Protein AF-A0A4Y7U527-F1 (afdb_monomer_lite)

Secondary structure (DSSP, 8-state):
-EEEHHHHT---TT----EEEEEEEEETTEEEEEEEEEESSGGG--HHHHHHHHHHHHHHHHHHHHHHHHHHHHHHHHHHHHHHHHHS-HHHHHHHHHHHHHHHTT-HHHHHHHHHHHHHHHHHHHHHTTS----

pLDDT: mean 86.53, std 12.68, range [34.97, 97.62]

Foldseek 3Di:
DKDAPVRVPDPDPPDLWGIKDWAFQAQPNDRPDIDIDTDSDPVVPDPVVVVVRVVVSVVVSVVVNVVVVVVVVVVVVVVVVVVLVVVPPVVVVVVLVVVLVVCCVVPVVVSVVSVVVVVVVVVVSVVVVVPPPPD

Structure (mmCIF, N/CA/C/O backbone):
data_AF-A0A4Y7U527-F1
#
_entry.id   AF-A0A4Y7U527-F1
#
loop_
_atom_site.group_PDB
_atom_site.id
_atom_site.type_symbol
_atom_site.label_atom_id
_atom_site.label_alt_id
_atom_site.label_comp_id
_atom_site.label_asym_id
_atom_site.label_entity_id
_atom_site.label_seq_id
_atom_site.pdbx_PDB_ins_code
_atom_site.Cartn_x
_atom_site.Cartn_y
_atom_site.Cartn_z
_atom_site.occupancy
_atom_site.B_iso_or_equiv
_atom_site.auth_seq_id
_atom_site.auth_comp_id
_atom_site.auth_asym_id
_atom_site.auth_atom_id
_atom_site.pdbx_PDB_model_num
ATOM 1 N N . GLU A 1 1 ? 15.250 -4.075 -18.460 1.00 80.00 1 GLU A N 1
ATOM 2 C CA . GLU A 1 1 ? 15.428 -4.100 -19.927 1.00 80.00 1 GLU A CA 1
ATOM 3 C C . GLU A 1 1 ? 16.031 -2.786 -20.407 1.00 80.00 1 GLU A C 1
ATOM 5 O O . GLU A 1 1 ? 15.827 -1.760 -19.763 1.00 80.00 1 GLU A O 1
ATOM 10 N N . VAL A 1 2 ? 16.822 -2.843 -21.480 1.00 79.31 2 VAL A N 1
ATOM 11 C CA . VAL A 1 2 ? 17.455 -1.679 -22.118 1.00 79.31 2 VAL A CA 1
ATOM 12 C C . VAL A 1 2 ? 16.661 -1.339 -23.370 1.00 79.31 2 VAL A C 1
ATOM 14 O O . VAL A 1 2 ? 16.336 -2.236 -24.144 1.00 79.31 2 VAL A O 1
ATOM 17 N N . TYR A 1 3 ? 16.388 -0.058 -23.566 1.00 81.75 3 TYR A N 1
ATOM 18 C CA . TYR A 1 3 ? 15.553 0.469 -24.634 1.00 81.75 3 TYR A CA 1
ATOM 19 C C . TYR A 1 3 ? 16.317 1.530 -25.426 1.00 81.75 3 TYR A C 1
ATOM 21 O O . TYR A 1 3 ? 17.041 2.338 -24.843 1.00 81.75 3 TYR A O 1
ATOM 29 N N . SER A 1 4 ? 16.158 1.526 -26.749 1.00 81.06 4 SER A N 1
ATOM 30 C CA . SER A 1 4 ? 16.744 2.529 -27.643 1.00 81.06 4 SER A CA 1
ATOM 31 C C . SER A 1 4 ? 15.841 3.760 -27.769 1.00 81.06 4 SER A C 1
ATOM 33 O O . SER A 1 4 ? 14.666 3.709 -27.411 1.00 81.06 4 SER A O 1
ATOM 35 N N . SER A 1 5 ? 16.348 4.852 -28.347 1.00 79.81 5 SER A N 1
ATOM 36 C CA . SER A 1 5 ? 15.593 6.094 -28.587 1.00 79.81 5 SER A CA 1
ATOM 37 C C . SER A 1 5 ? 14.207 5.864 -29.210 1.00 79.81 5 SER A C 1
ATOM 39 O O . SER A 1 5 ? 13.221 6.475 -28.795 1.00 79.81 5 SER A O 1
ATOM 41 N N . LYS A 1 6 ? 14.101 4.923 -30.160 1.00 76.94 6 LYS A N 1
ATOM 42 C CA . LYS A 1 6 ? 12.833 4.581 -30.827 1.00 76.94 6 LYS A CA 1
ATOM 43 C C . LYS A 1 6 ? 11.838 3.892 -29.892 1.00 76.94 6 LYS A C 1
ATOM 45 O O . LYS A 1 6 ? 10.638 4.109 -30.032 1.00 76.94 6 LYS A O 1
ATOM 50 N N . ASP A 1 7 ? 12.325 3.108 -28.935 1.00 83.00 7 ASP A N 1
ATOM 51 C CA . ASP A 1 7 ? 11.489 2.356 -27.998 1.00 83.00 7 ASP A CA 1
ATOM 52 C C . ASP A 1 7 ? 11.026 3.211 -26.805 1.00 83.00 7 ASP A C 1
ATOM 54 O O . ASP A 1 7 ? 10.026 2.898 -26.164 1.00 83.00 7 ASP A O 1
ATOM 58 N N . ILE A 1 8 ? 11.722 4.320 -26.519 1.00 84.81 8 ILE A N 1
ATOM 59 C CA . ILE A 1 8 ? 11.363 5.272 -25.452 1.00 84.81 8 ILE A CA 1
ATOM 60 C C . ILE A 1 8 ? 10.007 5.948 -25.730 1.00 84.81 8 ILE A C 1
ATOM 62 O O . ILE A 1 8 ? 9.320 6.354 -24.793 1.00 84.81 8 ILE A O 1
ATOM 66 N N . GLY A 1 9 ? 9.602 6.069 -27.002 1.00 80.81 9 GLY A N 1
ATOM 67 C CA . GLY A 1 9 ? 8.300 6.635 -27.377 1.00 80.81 9 GLY A CA 1
ATOM 68 C C . GLY A 1 9 ? 8.163 8.131 -27.064 1.00 80.81 9 GLY A C 1
ATOM 69 O O . GLY A 1 9 ? 7.069 8.614 -26.771 1.00 80.81 9 GLY A O 1
ATOM 70 N N . CYS A 1 10 ? 9.272 8.872 -27.092 1.00 84.00 10 CYS A N 1
ATOM 71 C CA . CYS A 1 10 ? 9.291 10.297 -26.783 1.00 84.00 10 CYS A CA 1
ATOM 72 C C . CYS A 1 10 ? 8.545 11.114 -27.851 1.00 84.00 10 CYS A C 1
ATOM 74 O O . CYS A 1 10 ? 8.932 11.127 -29.016 1.00 84.00 10 CYS A O 1
ATOM 76 N N . GLN A 1 11 ? 7.494 11.836 -27.453 1.00 84.69 11 GLN A N 1
ATOM 77 C CA . GLN A 1 11 ? 6.656 12.626 -28.371 1.00 84.69 11 GLN A CA 1
ATOM 78 C C . GLN A 1 11 ? 7.232 14.020 -28.693 1.00 84.69 11 GLN A C 1
ATOM 80 O O . GLN A 1 11 ? 6.593 14.813 -29.383 1.00 84.69 11 GLN A O 1
ATOM 85 N N . HIS A 1 12 ? 8.423 14.344 -28.183 1.00 86.00 12 HIS A N 1
ATOM 86 C CA . HIS A 1 12 ? 9.041 15.652 -28.378 1.00 86.00 12 HIS A CA 1
ATOM 87 C C . HIS A 1 12 ? 9.812 15.710 -29.716 1.00 86.00 12 HIS A C 1
ATOM 89 O O . HIS A 1 12 ? 10.645 14.833 -29.948 1.00 86.00 12 HIS A O 1
ATOM 95 N N . PRO A 1 13 ? 9.615 16.739 -30.570 1.00 81.06 13 PRO A N 1
ATOM 96 C CA . PRO A 1 13 ? 10.217 16.805 -31.911 1.00 81.06 13 PRO A CA 1
ATOM 97 C C . PRO A 1 13 ? 11.750 16.727 -31.929 1.00 81.06 13 PRO A C 1
ATOM 99 O O . PRO A 1 13 ? 12.325 16.107 -32.813 1.00 81.06 13 PRO A O 1
ATOM 102 N N . ASN A 1 14 ? 12.398 17.319 -30.922 1.00 86.44 14 ASN A N 1
ATOM 103 C CA . ASN A 1 14 ? 13.843 17.242 -30.699 1.00 86.44 14 ASN A CA 1
ATOM 104 C C . ASN A 1 14 ? 14.098 16.511 -29.381 1.00 86.44 14 ASN A C 1
ATOM 106 O O . ASN A 1 14 ? 14.542 17.125 -28.411 1.00 86.44 14 ASN A O 1
ATOM 110 N N . CYS A 1 15 ? 13.669 15.254 -29.274 1.00 86.19 15 CYS A N 1
ATOM 111 C CA . CYS A 1 15 ? 13.877 14.507 -28.042 1.00 86.19 15 CYS A CA 1
ATOM 112 C C . CYS A 1 15 ? 15.367 14.181 -27.872 1.00 86.19 15 CYS A C 1
ATOM 114 O O . CYS A 1 15 ? 15.918 13.495 -28.729 1.00 86.19 15 CYS A O 1
ATOM 116 N N . PRO A 1 16 ? 16.016 14.627 -26.784 1.00 89.25 16 PRO A N 1
ATOM 117 C CA . PRO A 1 16 ? 17.440 14.386 -26.581 1.00 89.25 16 PRO A CA 1
ATOM 118 C C . PRO A 1 16 ? 17.729 12.979 -26.039 1.00 89.25 16 PRO A C 1
ATOM 120 O O . PRO A 1 16 ? 18.875 12.678 -25.753 1.00 89.25 16 PRO A O 1
ATOM 123 N N . LEU A 1 17 ? 16.706 12.146 -25.814 1.00 91.38 17 LEU A N 1
ATOM 124 C CA . LEU A 1 17 ? 16.859 10.841 -25.174 1.00 91.38 17 LEU A CA 1
ATOM 125 C C . LEU A 1 17 ? 17.243 9.776 -26.202 1.00 91.38 17 LEU A C 1
ATOM 127 O O . LEU A 1 17 ? 16.488 9.494 -27.138 1.00 91.38 17 LEU A O 1
ATOM 131 N N . GLU A 1 18 ? 18.387 9.142 -25.986 1.00 89.94 18 GLU A N 1
ATOM 132 C CA . GLU A 1 18 ? 18.944 8.140 -26.892 1.00 89.94 18 GLU A CA 1
ATOM 133 C C . GLU A 1 18 ? 18.823 6.709 -26.365 1.00 89.94 18 GLU A C 1
ATOM 135 O O . GLU A 1 18 ? 18.706 5.771 -27.158 1.00 89.94 18 GLU A O 1
ATOM 140 N N . ALA A 1 19 ? 18.799 6.530 -25.042 1.00 91.38 19 ALA A N 1
ATOM 141 C CA . ALA A 1 19 ? 18.659 5.219 -24.418 1.00 91.38 19 ALA A CA 1
ATOM 142 C C . ALA A 1 19 ? 17.915 5.288 -23.077 1.00 91.38 19 ALA A C 1
ATOM 144 O O . ALA A 1 19 ? 17.821 6.341 -22.441 1.00 91.38 19 ALA A O 1
ATOM 145 N N . ALA A 1 20 ? 17.380 4.151 -22.635 1.00 93.06 20 ALA A N 1
ATOM 146 C CA . ALA A 1 20 ? 16.779 4.017 -21.316 1.00 93.06 20 ALA A CA 1
ATOM 147 C C . ALA A 1 20 ? 17.001 2.632 -20.701 1.00 93.06 20 ALA A C 1
ATOM 149 O O . ALA A 1 20 ? 17.023 1.617 -21.394 1.00 93.06 20 ALA A O 1
ATOM 150 N N . ILE A 1 21 ? 17.091 2.588 -19.374 1.00 93.94 21 ILE A N 1
ATOM 151 C CA . ILE A 1 21 ? 17.020 1.368 -18.571 1.00 93.94 21 ILE A CA 1
ATOM 152 C C . ILE A 1 21 ? 15.686 1.390 -17.835 1.00 93.94 21 ILE A C 1
ATOM 154 O O . ILE A 1 21 ? 15.412 2.318 -17.077 1.00 93.94 21 ILE A O 1
ATOM 158 N N . VAL A 1 22 ? 14.863 0.365 -18.042 1.00 94.81 22 VAL A N 1
ATOM 159 C CA . VAL A 1 22 ? 13.587 0.194 -17.336 1.00 94.81 22 VAL A CA 1
ATOM 160 C C . VAL A 1 22 ? 13.635 -1.103 -16.552 1.00 94.81 22 VAL A C 1
ATOM 162 O O . VAL A 1 22 ? 13.825 -2.177 -17.127 1.00 94.81 22 VAL A O 1
ATOM 165 N N . ILE A 1 23 ? 13.483 -1.014 -15.236 1.00 96.06 23 ILE A N 1
ATOM 166 C CA . ILE A 1 23 ? 13.536 -2.165 -14.336 1.00 96.06 23 ILE A CA 1
ATOM 167 C C . ILE A 1 23 ? 12.256 -2.187 -13.499 1.00 96.06 23 ILE A C 1
ATOM 169 O O . ILE A 1 23 ? 11.932 -1.173 -12.878 1.00 96.06 23 ILE A O 1
ATOM 173 N N . PRO A 1 24 ? 11.503 -3.299 -13.489 1.00 96.56 24 PRO A N 1
ATOM 174 C CA . PRO A 1 24 ? 10.334 -3.430 -12.630 1.00 96.56 24 PRO A CA 1
ATOM 175 C C . PRO A 1 24 ? 10.736 -3.383 -11.152 1.00 96.56 24 PRO A C 1
ATOM 177 O O . PRO A 1 24 ? 11.771 -3.918 -10.756 1.00 96.56 24 PRO A O 1
ATOM 180 N N . LEU A 1 25 ? 9.905 -2.725 -10.350 1.00 97.62 25 LEU A N 1
ATOM 181 C CA . LEU A 1 25 ? 9.978 -2.747 -8.896 1.00 97.62 25 LEU A CA 1
ATOM 182 C C . LEU A 1 25 ? 8.945 -3.741 -8.386 1.00 97.62 25 LEU A C 1
ATOM 184 O O . LEU A 1 25 ? 7.777 -3.674 -8.782 1.00 97.62 25 LEU A O 1
ATOM 188 N N . TYR A 1 26 ? 9.387 -4.627 -7.506 1.00 95.19 26 TYR A N 1
ATOM 189 C CA . TYR A 1 26 ? 8.560 -5.693 -6.966 1.00 95.19 26 TYR A CA 1
ATOM 190 C C . TYR A 1 26 ? 8.238 -5.441 -5.503 1.00 95.19 26 TYR A C 1
ATOM 192 O O . TYR A 1 26 ? 9.054 -4.910 -4.750 1.00 95.19 26 TYR A O 1
ATOM 200 N N . VAL A 1 27 ? 7.052 -5.867 -5.101 1.00 95.56 27 VAL A N 1
ATOM 201 C CA . VAL A 1 27 ? 6.723 -6.131 -3.703 1.00 95.56 27 VAL A CA 1
ATOM 202 C C . VAL A 1 27 ? 6.179 -7.547 -3.679 1.00 95.56 27 VAL A C 1
ATOM 204 O O . VAL A 1 27 ? 5.164 -7.818 -4.315 1.00 95.56 27 VAL A O 1
ATOM 207 N N . HIS A 1 28 ? 6.868 -8.447 -2.975 1.00 88.88 28 HIS A N 1
ATOM 208 C CA . HIS A 1 28 ? 6.687 -9.892 -3.143 1.00 88.88 28 HIS A CA 1
ATOM 209 C C . HIS A 1 28 ? 6.919 -10.276 -4.619 1.00 88.88 28 HIS A C 1
ATOM 211 O O . HIS A 1 28 ? 7.994 -9.992 -5.145 1.00 88.88 28 HIS A O 1
ATOM 217 N N . ASP A 1 29 ? 5.926 -10.849 -5.300 1.00 90.12 29 ASP A N 1
ATOM 218 C CA . ASP A 1 29 ? 6.028 -11.263 -6.707 1.00 90.12 29 ASP A CA 1
ATOM 219 C C . ASP A 1 29 ? 5.283 -10.325 -7.676 1.00 90.12 29 ASP A C 1
ATOM 221 O O . ASP A 1 29 ? 5.308 -10.526 -8.892 1.00 90.12 29 ASP A O 1
ATOM 225 N N . ASP A 1 30 ? 4.652 -9.267 -7.158 1.00 95.56 30 ASP A N 1
ATOM 226 C CA . ASP A 1 30 ? 3.852 -8.342 -7.956 1.00 95.56 30 ASP A CA 1
ATOM 227 C C . ASP A 1 30 ? 4.664 -7.118 -8.392 1.00 95.56 30 ASP A C 1
ATOM 229 O O . ASP A 1 30 ? 5.369 -6.484 -7.599 1.00 95.56 30 ASP A O 1
ATOM 233 N N . ILE A 1 31 ? 4.524 -6.741 -9.666 1.00 96.31 31 ILE A N 1
ATOM 234 C CA . ILE A 1 31 ? 5.101 -5.501 -10.196 1.00 96.31 31 ILE A CA 1
ATOM 23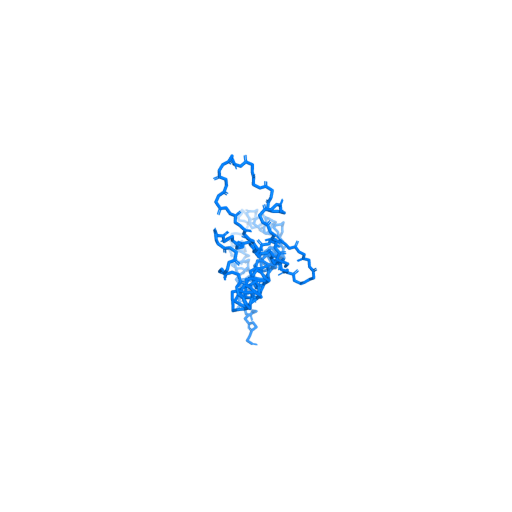5 C C . ILE A 1 31 ? 4.248 -4.328 -9.717 1.00 96.31 31 ILE A C 1
ATOM 237 O O . ILE A 1 31 ? 3.138 -4.108 -10.201 1.00 96.31 31 ILE A O 1
ATOM 241 N N . VAL A 1 32 ? 4.799 -3.533 -8.804 1.00 96.31 32 VAL A N 1
ATOM 242 C CA . VAL A 1 32 ? 4.124 -2.348 -8.248 1.00 96.31 32 VAL A CA 1
ATOM 243 C C . VAL A 1 32 ? 4.548 -1.047 -8.925 1.00 96.31 32 VAL A C 1
ATOM 245 O O . VAL A 1 32 ? 3.929 -0.003 -8.728 1.00 96.31 32 VAL A O 1
ATOM 248 N N . GLY A 1 33 ? 5.609 -1.087 -9.731 1.00 95.62 33 GLY A N 1
ATOM 249 C CA . GLY A 1 33 ? 6.112 0.080 -10.440 1.00 95.62 33 GLY A CA 1
ATOM 250 C C . GLY A 1 33 ? 7.334 -0.230 -11.291 1.00 95.62 33 GLY A C 1
ATOM 251 O O . GLY A 1 33 ? 7.702 -1.384 -11.494 1.00 95.62 33 GLY A O 1
ATOM 252 N N . THR A 1 34 ? 7.982 0.818 -11.793 1.00 95.94 34 THR A N 1
ATOM 253 C CA . THR A 1 34 ? 9.204 0.693 -12.597 1.00 95.94 34 THR A CA 1
ATOM 254 C C . THR A 1 34 ? 10.188 1.802 -12.258 1.00 95.94 34 THR A C 1
ATOM 256 O O . THR A 1 34 ? 9.797 2.969 -12.213 1.00 95.94 34 THR A O 1
ATOM 259 N N . LEU A 1 35 ? 11.466 1.462 -12.119 1.00 96.00 35 LEU A N 1
ATOM 260 C CA . LEU A 1 35 ? 12.571 2.410 -12.149 1.00 96.00 35 LEU A CA 1
ATOM 261 C C . LEU A 1 35 ? 12.971 2.650 -13.608 1.00 96.00 35 LEU A C 1
ATOM 263 O O . LEU A 1 35 ? 13.349 1.708 -14.306 1.00 96.00 35 LEU A O 1
ATOM 267 N N . LYS A 1 36 ? 12.880 3.903 -14.064 1.00 93.56 36 LYS A N 1
ATOM 268 C CA . LYS A 1 36 ? 13.309 4.322 -15.403 1.00 93.56 36 LYS A CA 1
ATOM 269 C C . LYS A 1 36 ? 14.485 5.282 -15.294 1.00 93.56 36 LYS A C 1
ATOM 271 O O . LYS A 1 36 ? 14.369 6.313 -14.637 1.00 93.56 36 LYS A O 1
ATOM 276 N N . LEU A 1 37 ? 15.585 4.955 -15.956 1.00 93.12 37 LEU A N 1
ATOM 277 C CA . LEU A 1 37 ? 16.743 5.827 -16.126 1.00 93.12 37 LEU A CA 1
ATOM 278 C C . LEU A 1 37 ? 16.866 6.149 -17.609 1.00 93.12 37 LEU A C 1
ATOM 280 O O . LEU A 1 37 ? 16.856 5.232 -18.425 1.00 93.12 37 LEU A O 1
ATOM 284 N N . TYR A 1 38 ? 16.953 7.430 -17.948 1.00 92.56 38 TYR A N 1
ATOM 285 C CA . TYR A 1 38 ? 17.076 7.896 -19.325 1.00 92.56 38 TYR A CA 1
ATOM 286 C C . TYR A 1 38 ? 18.456 8.501 -19.549 1.00 92.56 38 TYR A C 1
ATOM 288 O O . TYR A 1 38 ? 18.995 9.155 -18.658 1.00 92.56 38 TYR A O 1
ATOM 296 N N . PHE A 1 39 ? 18.983 8.311 -20.751 1.00 91.75 39 PHE A N 1
ATOM 297 C CA . PHE A 1 39 ? 20.312 8.746 -21.159 1.00 91.75 39 PHE A CA 1
ATOM 298 C C . PHE A 1 39 ? 20.203 9.543 -22.456 1.00 91.75 39 PHE A C 1
ATOM 300 O O . PHE A 1 39 ? 19.390 9.215 -23.327 1.00 91.75 39 PHE A O 1
ATOM 307 N N . THR A 1 40 ? 21.000 10.602 -22.568 1.00 91.31 40 THR A N 1
ATOM 308 C CA . THR A 1 40 ? 21.045 11.468 -23.756 1.00 91.31 40 THR A CA 1
ATOM 309 C C . THR A 1 40 ? 22.129 11.074 -24.751 1.00 91.31 40 THR A C 1
ATOM 311 O O . THR A 1 40 ? 22.109 11.554 -25.873 1.00 91.31 40 THR A O 1
ATOM 314 N N . ASP A 1 41 ? 23.052 10.206 -24.343 1.00 87.62 41 ASP A N 1
ATOM 315 C CA . ASP A 1 41 ? 24.050 9.572 -25.201 1.00 87.62 41 ASP A CA 1
ATOM 316 C C . ASP A 1 41 ? 23.944 8.057 -25.004 1.00 87.62 41 ASP A C 1
ATOM 318 O O . ASP A 1 41 ? 23.920 7.562 -23.871 1.00 87.62 41 ASP A O 1
ATOM 322 N N . HIS A 1 42 ? 23.850 7.293 -26.091 1.00 83.69 42 HIS A N 1
ATOM 323 C CA . HIS A 1 42 ? 23.783 5.837 -25.993 1.00 83.69 42 HIS A CA 1
ATOM 324 C C . HIS A 1 42 ? 25.059 5.203 -25.402 1.00 83.69 42 HIS A C 1
ATOM 326 O O . HIS A 1 42 ? 25.014 4.050 -24.970 1.00 83.69 42 HIS A O 1
ATOM 332 N N . HIS A 1 43 ? 26.207 5.891 -25.424 1.00 86.81 43 HIS A N 1
ATOM 333 C CA . HIS A 1 43 ? 27.476 5.387 -24.882 1.00 86.81 43 HIS A CA 1
ATOM 334 C C . HIS A 1 43 ? 27.513 5.413 -23.351 1.00 86.81 43 HIS A C 1
ATOM 336 O O . HIS A 1 43 ? 28.253 4.626 -22.761 1.00 86.81 43 HIS A O 1
ATOM 342 N N . ASP A 1 44 ? 26.681 6.243 -22.716 1.00 87.44 44 ASP A N 1
ATOM 343 C CA . ASP A 1 44 ? 26.529 6.284 -21.255 1.00 87.44 44 ASP A CA 1
ATOM 344 C C . ASP A 1 44 ? 25.864 5.013 -20.711 1.00 87.44 44 ASP A C 1
ATOM 346 O O . ASP A 1 44 ? 25.897 4.732 -19.513 1.00 87.44 44 ASP A O 1
ATOM 350 N N . LEU A 1 45 ? 25.256 4.214 -21.589 1.00 86.50 45 LEU A N 1
ATOM 351 C CA . LEU A 1 45 ? 24.668 2.939 -21.228 1.00 86.50 45 LEU A CA 1
ATOM 352 C C . LEU A 1 45 ? 25.743 1.847 -21.149 1.00 86.50 45 LEU A C 1
ATOM 354 O O . LEU A 1 45 ? 25.840 0.975 -22.017 1.00 86.50 45 LEU A O 1
ATOM 358 N N . THR A 1 46 ? 26.544 1.865 -20.086 1.00 90.06 46 THR A N 1
ATOM 359 C CA . THR A 1 46 ? 27.537 0.815 -19.850 1.00 90.06 46 THR A CA 1
ATOM 360 C C . THR A 1 46 ? 26.986 -0.300 -18.957 1.00 90.06 46 THR A C 1
ATOM 362 O O . THR A 1 46 ? 25.881 -0.253 -18.402 1.00 90.06 46 THR A O 1
ATOM 365 N N . PHE A 1 47 ? 27.778 -1.365 -18.815 1.00 90.38 47 PHE A N 1
ATOM 366 C CA . PHE A 1 47 ? 27.484 -2.438 -17.870 1.00 90.38 47 PHE A CA 1
ATOM 367 C C . PHE A 1 47 ? 27.365 -1.921 -16.426 1.00 90.38 47 PHE A C 1
ATOM 369 O O . PHE A 1 47 ? 26.550 -2.439 -15.663 1.00 90.38 47 PHE A O 1
ATOM 376 N N . VAL A 1 48 ? 28.136 -0.891 -16.059 1.00 93.12 48 VAL A N 1
ATOM 377 C CA . VAL A 1 48 ? 28.142 -0.317 -14.707 1.00 93.12 48 VAL A CA 1
ATOM 378 C C . VAL A 1 48 ? 26.799 0.337 -14.391 1.00 93.12 48 VAL A C 1
ATOM 380 O O . VAL A 1 48 ? 26.212 0.032 -13.355 1.00 93.12 48 VAL A O 1
ATOM 383 N N . GLU A 1 49 ? 26.256 1.152 -15.294 1.00 91.69 49 GLU A N 1
ATOM 384 C CA . GLU A 1 49 ? 24.956 1.811 -15.130 1.00 91.69 49 GLU A CA 1
ATOM 385 C C . GLU A 1 49 ? 23.832 0.781 -15.060 1.00 91.69 49 GLU A C 1
ATOM 387 O O . GLU A 1 49 ? 22.924 0.917 -14.241 1.00 91.69 49 GLU A O 1
ATOM 392 N N . LYS A 1 50 ? 23.916 -0.294 -15.855 1.00 92.38 50 LYS A N 1
ATOM 393 C CA . LYS A 1 50 ? 22.961 -1.404 -15.773 1.00 92.38 50 LYS A CA 1
ATOM 394 C C . LYS A 1 50 ? 22.997 -2.092 -14.409 1.00 92.38 50 LYS A C 1
ATOM 396 O O . LYS A 1 50 ? 21.942 -2.283 -13.808 1.00 92.38 50 LYS A O 1
ATOM 401 N N . GLN A 1 51 ? 24.181 -2.444 -13.907 1.00 94.62 51 GLN A N 1
ATOM 402 C CA . GLN A 1 51 ? 24.315 -3.079 -12.591 1.00 94.62 51 GLN A CA 1
ATOM 403 C C . GLN A 1 51 ? 23.882 -2.151 -11.456 1.00 94.62 51 GLN A C 1
ATOM 405 O O . GLN A 1 51 ? 23.217 -2.588 -10.518 1.00 94.62 51 GLN A O 1
ATOM 410 N N . LEU A 1 52 ? 24.201 -0.860 -11.555 1.00 95.06 52 LEU A N 1
ATOM 411 C CA . LEU A 1 52 ? 23.739 0.142 -10.603 1.00 95.06 52 LEU A CA 1
ATOM 412 C C . LEU A 1 52 ? 22.210 0.235 -10.604 1.00 95.06 52 LEU A C 1
ATOM 414 O O . LEU A 1 52 ? 21.599 0.212 -9.539 1.00 95.06 52 LEU A O 1
ATOM 418 N N . ALA A 1 53 ? 21.588 0.294 -11.781 1.00 95.81 53 ALA A N 1
ATOM 419 C CA . ALA A 1 53 ? 20.139 0.344 -11.919 1.00 95.81 53 ALA A CA 1
ATOM 420 C C . ALA A 1 53 ? 19.466 -0.899 -11.316 1.00 95.81 53 ALA A C 1
ATOM 422 O O . ALA A 1 53 ? 18.483 -0.769 -10.589 1.00 95.81 53 ALA A O 1
ATOM 423 N N . GLU A 1 54 ? 20.009 -2.093 -11.569 1.00 96.00 54 GLU A N 1
ATOM 424 C CA . GLU A 1 54 ? 19.530 -3.354 -10.986 1.00 96.00 54 GLU A CA 1
ATOM 425 C C . GLU A 1 54 ? 19.683 -3.364 -9.458 1.00 96.00 54 GLU A C 1
ATOM 427 O O . GLU A 1 54 ? 18.745 -3.724 -8.741 1.00 96.00 54 GLU A O 1
ATOM 432 N N . GLY A 1 55 ? 20.823 -2.898 -8.941 1.00 96.44 55 GLY A N 1
ATOM 433 C CA . GLY A 1 55 ? 21.062 -2.755 -7.505 1.00 96.44 55 GLY A CA 1
ATOM 434 C C . GLY A 1 55 ? 20.090 -1.780 -6.836 1.00 96.44 55 GLY A C 1
ATOM 435 O O . GLY A 1 55 ? 19.487 -2.112 -5.815 1.00 96.44 55 GLY A O 1
ATOM 436 N N . LEU A 1 56 ? 19.880 -0.603 -7.431 1.00 97.31 56 LEU A N 1
ATOM 437 C CA . LEU A 1 56 ? 18.925 0.397 -6.945 1.00 97.31 56 LEU A CA 1
ATOM 438 C C . LEU A 1 56 ? 17.490 -0.124 -6.986 1.00 97.31 56 LEU A C 1
ATOM 440 O O . LEU A 1 56 ? 16.758 0.033 -6.011 1.00 97.31 56 LEU A O 1
ATOM 444 N N . ALA A 1 57 ? 17.093 -0.786 -8.073 1.00 97.19 57 ALA A N 1
ATOM 445 C CA . ALA A 1 57 ? 15.768 -1.383 -8.190 1.00 97.19 57 ALA A CA 1
ATOM 446 C C . ALA A 1 57 ? 15.526 -2.438 -7.105 1.00 97.19 57 ALA A C 1
ATOM 448 O O . ALA A 1 57 ? 14.447 -2.466 -6.510 1.00 97.19 57 ALA A O 1
ATOM 449 N N . LYS A 1 58 ? 16.535 -3.259 -6.789 1.00 96.38 58 LYS A N 1
ATOM 450 C CA . LYS A 1 58 ? 16.459 -4.230 -5.692 1.00 96.38 58 LYS A CA 1
ATOM 451 C C . LYS A 1 58 ? 16.295 -3.545 -4.336 1.00 96.38 58 LYS A C 1
ATOM 453 O O . LYS A 1 58 ? 15.420 -3.933 -3.570 1.00 96.38 58 LYS A O 1
ATOM 458 N N . ILE A 1 59 ? 17.084 -2.504 -4.060 1.00 97.38 59 ILE A N 1
ATOM 459 C CA . ILE A 1 59 ? 16.978 -1.731 -2.813 1.00 97.38 59 ILE A CA 1
ATOM 460 C C . ILE A 1 59 ? 15.591 -1.096 -2.691 1.00 97.38 59 ILE A C 1
ATOM 462 O O . ILE A 1 59 ? 14.953 -1.229 -1.650 1.00 97.38 59 ILE A O 1
ATOM 466 N N . PHE A 1 60 ? 15.096 -0.440 -3.742 1.00 97.50 60 PHE A N 1
ATOM 467 C CA . PHE A 1 60 ? 13.771 0.179 -3.727 1.00 97.50 60 PHE A CA 1
ATOM 468 C C . PHE A 1 60 ? 12.651 -0.846 -3.577 1.00 97.50 60 PHE A C 1
ATOM 470 O O . PHE A 1 60 ? 11.739 -0.605 -2.795 1.00 97.50 60 PHE A O 1
ATOM 477 N N . SER A 1 61 ? 12.746 -1.999 -4.240 1.00 97.50 61 SER A N 1
ATOM 478 C CA . SER A 1 61 ? 11.793 -3.104 -4.062 1.00 97.50 61 SER A CA 1
ATOM 479 C C . SER A 1 61 ? 11.732 -3.547 -2.594 1.00 97.50 61 SER A C 1
ATOM 481 O O . SER A 1 61 ? 10.657 -3.579 -2.003 1.00 97.50 61 SER A O 1
ATOM 483 N N . SER A 1 62 ? 12.886 -3.750 -1.946 1.00 96.25 62 SER A N 1
ATOM 484 C CA . SER A 1 62 ? 12.934 -4.087 -0.515 1.00 96.25 62 SER A CA 1
ATOM 485 C C . SER A 1 62 ? 12.395 -2.976 0.395 1.00 96.25 62 SER A C 1
ATOM 487 O O . SER A 1 62 ? 11.736 -3.267 1.388 1.00 96.25 62 SER A O 1
ATOM 489 N N . GLN A 1 63 ? 12.642 -1.699 0.084 1.00 96.88 63 GLN A N 1
ATOM 490 C CA . GLN A 1 63 ? 12.094 -0.578 0.864 1.00 96.88 63 GLN A CA 1
ATOM 491 C C . GLN A 1 63 ? 10.567 -0.479 0.737 1.00 96.88 63 GLN A C 1
ATOM 493 O O . GLN A 1 63 ? 9.881 -0.217 1.725 1.00 96.88 63 GLN A O 1
ATOM 498 N N . LEU A 1 64 ? 10.027 -0.721 -0.460 1.00 96.81 64 LEU A N 1
ATOM 499 C CA . LEU A 1 64 ? 8.583 -0.765 -0.693 1.00 96.81 64 LEU A CA 1
ATOM 500 C C . LEU A 1 64 ? 7.933 -1.923 0.071 1.00 96.81 64 LEU A C 1
ATOM 502 O O . LEU A 1 64 ? 6.890 -1.736 0.695 1.00 96.81 64 LEU A O 1
ATOM 506 N N . GLU A 1 65 ? 8.570 -3.093 0.074 1.00 95.62 65 GLU A N 1
ATOM 507 C CA . GLU A 1 65 ? 8.108 -4.260 0.824 1.00 95.62 65 GLU A CA 1
ATOM 508 C C . GLU A 1 65 ? 8.085 -3.994 2.336 1.00 95.62 65 GLU A C 1
ATOM 510 O O . GLU A 1 65 ? 7.066 -4.222 2.989 1.00 95.62 65 GLU A O 1
ATOM 515 N N . LEU A 1 66 ? 9.158 -3.416 2.890 1.00 96.25 66 LEU A N 1
ATOM 516 C CA . LEU A 1 66 ? 9.210 -3.020 4.301 1.00 96.25 66 LEU A CA 1
ATOM 517 C C . LEU A 1 66 ? 8.099 -2.025 4.664 1.00 96.25 66 LEU A C 1
ATOM 519 O O . LEU A 1 66 ? 7.416 -2.212 5.672 1.00 96.25 66 LEU A O 1
ATOM 523 N N . GLY A 1 67 ? 7.874 -1.005 3.831 1.00 95.62 67 GLY A N 1
ATOM 524 C CA . GLY A 1 67 ? 6.810 -0.022 4.051 1.00 95.62 67 GLY A CA 1
ATOM 525 C C . GLY A 1 67 ? 5.403 -0.631 4.005 1.00 95.62 67 GLY A C 1
ATOM 526 O O . GLY A 1 67 ? 4.527 -0.250 4.792 1.00 95.62 67 GLY A O 1
ATOM 527 N N . ALA A 1 68 ? 5.180 -1.613 3.127 1.00 92.56 68 ALA A N 1
ATOM 528 C CA . ALA A 1 68 ? 3.921 -2.352 3.059 1.00 92.56 68 ALA A CA 1
ATOM 529 C C . ALA A 1 68 ? 3.677 -3.165 4.342 1.00 92.56 68 ALA A C 1
ATOM 531 O O . ALA A 1 68 ? 2.595 -3.084 4.932 1.00 92.56 68 ALA A O 1
ATOM 532 N N . VAL A 1 69 ? 4.703 -3.873 4.826 1.00 95.19 69 VAL A N 1
ATOM 533 C CA . VAL A 1 69 ? 4.645 -4.641 6.081 1.00 95.19 69 VAL A CA 1
ATOM 534 C C . VAL A 1 69 ? 4.390 -3.730 7.283 1.00 95.19 69 VAL A C 1
ATOM 536 O O . VAL A 1 69 ? 3.554 -4.048 8.131 1.00 95.19 69 VAL A O 1
ATOM 539 N N . GLU A 1 70 ? 5.060 -2.579 7.364 1.00 95.69 70 GLU A N 1
ATOM 540 C CA . GLU A 1 70 ? 4.866 -1.616 8.454 1.00 95.69 70 GLU A CA 1
ATOM 541 C C . GLU A 1 70 ? 3.431 -1.072 8.482 1.00 95.69 70 GLU A C 1
ATOM 543 O O . GLU A 1 70 ? 2.787 -1.036 9.536 1.00 95.69 70 GLU A O 1
ATOM 548 N N . THR A 1 71 ? 2.890 -0.728 7.312 1.00 94.94 71 THR A N 1
ATOM 549 C CA . THR A 1 71 ? 1.505 -0.261 7.176 1.00 94.94 71 THR A CA 1
ATOM 550 C C . THR A 1 71 ? 0.516 -1.333 7.631 1.00 94.94 71 THR A C 1
ATOM 552 O O . THR A 1 71 ? -0.397 -1.049 8.410 1.00 94.94 71 THR A O 1
ATOM 555 N N . GLN A 1 72 ? 0.718 -2.584 7.211 1.00 94.94 72 GLN A N 1
ATOM 556 C CA . GLN A 1 72 ? -0.126 -3.705 7.619 1.00 94.94 72 GLN A CA 1
ATOM 557 C C . GLN A 1 72 ? -0.043 -3.968 9.127 1.00 94.94 72 GLN A C 1
ATOM 559 O O . GLN A 1 72 ? -1.073 -4.181 9.770 1.00 94.94 72 GLN A O 1
ATOM 564 N N . ARG A 1 73 ? 1.156 -3.902 9.719 1.00 95.00 73 ARG A N 1
ATOM 565 C CA . ARG A 1 73 ? 1.344 -4.040 11.169 1.00 95.00 73 ARG A CA 1
ATOM 566 C C . ARG A 1 73 ? 0.568 -2.969 11.931 1.00 95.00 73 ARG A C 1
ATOM 568 O O . ARG A 1 73 ? -0.093 -3.293 12.914 1.00 95.00 73 ARG A O 1
ATOM 575 N N . LYS A 1 74 ? 0.612 -1.717 11.473 1.00 93.94 74 LYS A N 1
ATOM 576 C CA . LYS A 1 74 ? -0.127 -0.613 12.096 1.00 93.94 74 LYS A CA 1
ATOM 577 C C . LYS A 1 74 ? -1.638 -0.839 12.039 1.00 93.94 74 LYS A C 1
ATOM 579 O O . LYS A 1 74 ? -2.313 -0.698 13.053 1.00 93.94 74 LYS A O 1
ATOM 584 N N . LEU A 1 75 ? -2.161 -1.257 10.885 1.00 94.31 75 LEU A N 1
ATOM 585 C CA . LEU A 1 75 ? -3.582 -1.586 10.736 1.00 94.31 75 LEU A CA 1
ATOM 586 C C . LEU A 1 75 ? -4.012 -2.734 11.659 1.00 94.31 75 LEU A C 1
ATOM 588 O O . LEU A 1 75 ? -5.093 -2.676 12.243 1.00 94.31 75 LEU A O 1
ATOM 592 N N . LEU A 1 76 ? -3.165 -3.755 11.820 1.00 94.94 76 LEU A N 1
ATOM 593 C CA . LEU A 1 76 ? -3.421 -4.863 12.739 1.00 94.94 76 LEU A CA 1
ATOM 594 C C . LEU A 1 76 ? -3.456 -4.390 14.197 1.00 94.94 76 LEU A C 1
ATOM 596 O O . LEU A 1 76 ? -4.382 -4.740 14.924 1.00 94.94 76 LEU A O 1
ATOM 600 N N . GLN A 1 77 ? -2.495 -3.560 14.608 1.00 87.12 77 GLN A N 1
ATOM 601 C CA . GLN A 1 77 ? -2.469 -2.969 15.949 1.00 87.12 77 GLN A CA 1
ATOM 602 C C . GLN A 1 77 ? -3.720 -2.123 16.218 1.00 87.12 77 GLN A C 1
ATOM 604 O O . GLN A 1 77 ? -4.351 -2.267 17.265 1.00 87.12 77 GLN A O 1
ATOM 609 N N . ASP A 1 78 ? -4.130 -1.289 15.262 1.00 86.75 78 ASP A N 1
ATOM 610 C CA . ASP A 1 78 ? -5.348 -0.483 15.379 1.00 86.75 78 ASP A CA 1
ATOM 611 C C . ASP A 1 78 ? -6.603 -1.365 15.497 1.00 86.75 78 ASP A C 1
ATOM 613 O O . ASP A 1 78 ? -7.519 -1.058 16.267 1.00 86.75 78 ASP A O 1
ATOM 617 N N . ALA A 1 79 ? -6.658 -2.475 14.756 1.00 86.88 79 ALA A N 1
ATOM 618 C CA . ALA A 1 79 ? -7.746 -3.444 14.840 1.00 86.88 79 ALA A CA 1
ATOM 619 C C . ALA A 1 79 ? -7.770 -4.177 16.193 1.00 86.88 79 ALA A C 1
ATOM 621 O O . ALA A 1 79 ? -8.844 -4.351 16.772 1.00 86.88 79 ALA A O 1
ATOM 622 N N . GLU A 1 80 ? -6.611 -4.559 16.729 1.00 83.31 80 GLU A N 1
ATOM 623 C CA . GLU A 1 80 ? -6.484 -5.187 18.047 1.00 83.31 80 GLU A CA 1
ATOM 624 C C . GLU A 1 80 ? -6.936 -4.236 19.162 1.00 83.31 80 GLU A C 1
ATOM 626 O O . GLU A 1 80 ? -7.752 -4.615 20.004 1.00 83.31 80 GLU A O 1
ATOM 631 N N . ILE A 1 81 ? -6.509 -2.969 19.116 1.00 80.50 81 ILE A N 1
ATOM 632 C CA . ILE A 1 81 ? -6.961 -1.929 20.051 1.00 80.50 81 ILE A CA 1
ATOM 633 C C . ILE A 1 81 ? -8.482 -1.767 19.980 1.00 80.50 81 ILE A C 1
ATOM 635 O O . ILE A 1 81 ? -9.144 -1.748 21.019 1.00 80.50 81 ILE A O 1
ATOM 639 N N . LYS A 1 82 ? -9.062 -1.685 18.776 1.00 74.44 82 LYS A N 1
ATOM 640 C CA . LYS A 1 82 ? -10.523 -1.598 18.601 1.00 74.44 82 LYS A CA 1
ATOM 641 C C . LYS A 1 82 ? -11.244 -2.833 19.141 1.00 74.44 82 LYS A C 1
ATOM 643 O O . LYS A 1 82 ? -12.300 -2.693 19.752 1.00 74.44 82 LYS A O 1
ATOM 648 N N . SER A 1 83 ? -10.680 -4.025 18.959 1.00 80.31 83 SER A N 1
ATOM 649 C CA . SER A 1 83 ? -11.224 -5.271 19.508 1.00 80.31 83 SER A CA 1
ATOM 650 C C . SER A 1 83 ? -11.210 -5.270 21.040 1.00 80.31 83 SER A C 1
ATOM 652 O O . SER A 1 83 ? -12.228 -5.560 21.666 1.00 80.31 83 SER A O 1
ATOM 654 N N . LEU A 1 84 ? -10.102 -4.859 21.665 1.00 74.44 84 LEU A N 1
ATOM 655 C CA . LEU A 1 84 ? -10.002 -4.703 23.122 1.00 74.44 84 LEU A CA 1
ATOM 656 C C . LEU A 1 84 ? -10.993 -3.657 23.654 1.00 74.44 84 LEU A C 1
ATOM 658 O O . LEU A 1 84 ? -11.634 -3.875 24.679 1.00 74.44 84 LEU A O 1
ATOM 662 N N . GLN A 1 85 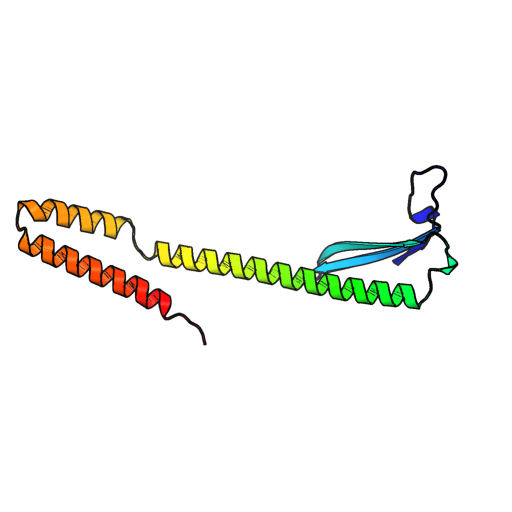? -11.174 -2.542 22.942 1.00 65.62 85 GLN A N 1
ATOM 663 C CA . GLN A 1 85 ? -12.203 -1.553 23.274 1.00 65.62 85 GLN A CA 1
ATOM 664 C C . GLN A 1 85 ? -13.617 -2.132 23.154 1.00 65.62 85 GLN A C 1
ATOM 666 O O . GLN A 1 85 ? -14.454 -1.844 24.000 1.00 65.62 85 GLN A O 1
ATOM 671 N N . ALA A 1 86 ? -13.892 -2.973 22.155 1.00 69.12 86 ALA A N 1
ATOM 672 C CA . ALA A 1 86 ? -15.189 -3.629 21.999 1.00 69.12 86 ALA A CA 1
ATOM 673 C C . ALA A 1 86 ? -15.460 -4.697 23.077 1.00 69.12 86 ALA A C 1
ATOM 675 O O . ALA A 1 86 ? -16.618 -4.925 23.430 1.00 69.12 86 ALA A O 1
ATOM 676 N N . GLN A 1 87 ? -14.415 -5.324 23.636 1.00 65.38 87 GLN A N 1
ATOM 677 C CA . GLN A 1 87 ? -14.547 -6.220 24.795 1.00 65.38 87 GLN A CA 1
ATOM 678 C C . GLN A 1 87 ? -15.057 -5.484 26.044 1.00 65.38 87 GLN A C 1
ATOM 680 O O . GLN A 1 87 ? -15.706 -6.091 26.898 1.00 65.38 87 GLN A O 1
ATOM 685 N N . VAL A 1 88 ? -14.862 -4.163 26.132 1.00 66.56 88 VAL A N 1
ATOM 686 C CA . VAL A 1 88 ? -15.613 -3.326 27.070 1.00 66.56 88 VAL A CA 1
ATOM 687 C C . VAL A 1 88 ? -17.032 -3.173 26.532 1.00 66.56 88 VAL A C 1
ATOM 689 O O . VAL A 1 88 ? -17.301 -2.326 25.688 1.00 66.56 88 VAL A O 1
ATOM 692 N N . ASN A 1 89 ? -17.960 -3.988 27.031 1.00 66.62 89 ASN A N 1
ATOM 693 C CA . ASN A 1 89 ? -19.359 -3.952 26.613 1.00 66.62 89 ASN A CA 1
ATOM 694 C C . ASN A 1 89 ? -19.981 -2.562 26.922 1.00 66.62 89 ASN A C 1
ATOM 696 O O . ASN A 1 89 ? -20.239 -2.260 28.094 1.00 66.62 89 ASN A O 1
ATOM 700 N N . PRO A 1 90 ? -20.270 -1.710 25.915 1.00 73.19 90 PRO A N 1
ATOM 701 C CA . PRO A 1 90 ? -20.792 -0.362 26.158 1.00 73.19 90 PRO A CA 1
ATOM 702 C C . PRO A 1 90 ? -22.167 -0.407 26.826 1.00 73.19 90 PRO A C 1
ATOM 704 O O . PRO A 1 90 ? -22.497 0.428 27.663 1.00 73.19 90 PRO A O 1
ATOM 707 N N . HIS A 1 91 ? -22.956 -1.433 26.513 1.00 79.50 91 HIS A N 1
ATOM 708 C CA . HIS A 1 91 ? -24.251 -1.667 27.133 1.00 79.50 91 HIS A CA 1
ATOM 709 C C . HIS A 1 91 ? -24.115 -2.032 28.619 1.00 79.50 91 HIS A C 1
ATOM 711 O O . HIS A 1 91 ? -24.896 -1.542 29.429 1.00 79.50 91 HIS A O 1
ATOM 717 N N . PHE A 1 92 ? -23.089 -2.793 29.019 1.00 84.25 92 PHE A N 1
ATOM 718 C CA . PHE A 1 92 ? -22.793 -3.011 30.440 1.00 84.25 92 PHE A CA 1
ATOM 719 C C . PHE A 1 92 ? -22.483 -1.693 31.157 1.00 84.25 92 PHE A C 1
ATOM 721 O O . PHE A 1 92 ? -23.006 -1.463 32.244 1.00 84.25 92 PHE A O 1
ATOM 728 N N . PHE A 1 93 ? -21.694 -0.809 30.541 1.00 84.62 93 PHE A N 1
ATOM 729 C CA . PHE A 1 93 ? -21.379 0.497 31.122 1.00 84.62 93 PHE A CA 1
ATOM 730 C C . PHE A 1 93 ? -22.633 1.353 31.339 1.00 84.62 93 PHE A C 1
ATOM 732 O O . PHE A 1 93 ? -22.867 1.835 32.449 1.00 84.62 93 PHE A O 1
ATOM 739 N N . PHE A 1 94 ? -23.471 1.493 30.307 1.00 86.94 94 PHE A N 1
ATOM 740 C CA . PHE A 1 94 ? -24.720 2.249 30.412 1.00 86.94 94 PHE A CA 1
ATOM 741 C C . PHE A 1 94 ? -25.680 1.631 31.425 1.00 86.94 94 PHE A C 1
ATOM 743 O O . PHE A 1 94 ? -26.258 2.354 32.235 1.00 86.94 94 PHE A O 1
ATOM 750 N N . ASN A 1 95 ? -25.810 0.304 31.441 1.00 88.00 95 ASN A N 1
ATOM 751 C CA . ASN A 1 95 ? -26.654 -0.378 32.415 1.00 88.00 95 ASN A CA 1
ATOM 752 C C . ASN A 1 95 ? -26.153 -0.166 33.839 1.00 88.00 95 ASN A C 1
ATOM 754 O O . ASN A 1 95 ? -26.949 0.184 34.704 1.00 88.00 95 ASN A O 1
ATOM 758 N N . ALA A 1 96 ? -24.847 -0.301 34.079 1.00 91.62 96 ALA A N 1
ATOM 759 C CA . ALA A 1 96 ? -24.266 -0.078 35.395 1.00 91.62 96 ALA A CA 1
ATOM 760 C C . ALA A 1 96 ? -24.522 1.356 35.885 1.00 91.62 96 ALA A C 1
ATOM 762 O O . ALA A 1 96 ? -24.973 1.539 37.014 1.00 91.62 96 ALA A O 1
ATOM 763 N N . ILE A 1 97 ? -24.324 2.372 35.035 1.00 92.50 97 ILE A N 1
ATOM 764 C CA . ILE A 1 97 ? -24.602 3.774 35.391 1.00 92.50 97 ILE A CA 1
ATOM 765 C C . ILE A 1 97 ? -26.093 4.013 35.635 1.00 92.50 97 ILE A C 1
ATOM 767 O O . ILE A 1 97 ? -26.443 4.662 36.619 1.00 92.50 97 ILE A O 1
ATOM 771 N N . ASN A 1 98 ? -26.976 3.484 34.787 1.00 93.06 98 ASN A N 1
ATOM 772 C CA . ASN A 1 98 ? -28.421 3.640 34.955 1.00 93.06 98 ASN A CA 1
ATOM 773 C C . ASN A 1 98 ? -28.905 2.989 36.256 1.00 93.06 98 ASN A C 1
ATOM 775 O O . ASN A 1 98 ? -29.683 3.593 36.995 1.00 93.06 98 ASN A O 1
ATOM 779 N N . THR A 1 99 ? -28.401 1.795 36.583 1.00 92.69 99 THR A N 1
ATOM 780 C CA . THR A 1 99 ? -28.680 1.132 37.860 1.00 92.69 99 THR A CA 1
ATOM 781 C C . THR A 1 99 ? -28.167 1.956 39.036 1.00 92.69 99 THR A C 1
ATOM 783 O O . THR A 1 99 ? -28.916 2.165 39.986 1.00 92.69 99 THR A O 1
ATOM 786 N N . ILE A 1 100 ? -26.936 2.475 38.973 1.00 94.69 100 ILE A N 1
ATOM 787 C CA . ILE A 1 100 ? -26.381 3.342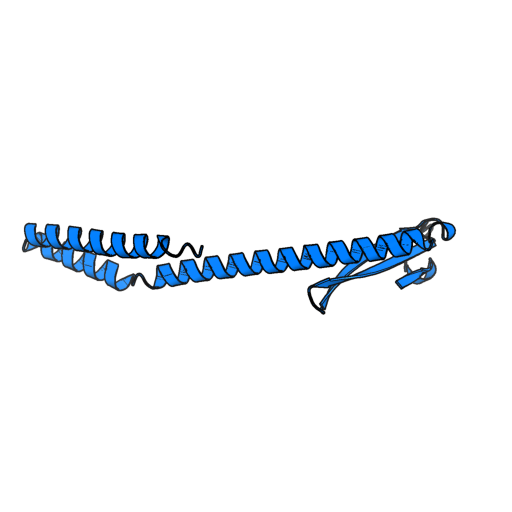 40.024 1.00 94.69 100 ILE A CA 1
ATOM 788 C C . ILE A 1 100 ? -27.246 4.590 40.195 1.00 94.69 100 ILE A C 1
ATOM 790 O O . ILE A 1 100 ? -27.619 4.907 41.318 1.00 94.69 100 ILE A O 1
ATOM 794 N N . SER A 1 101 ? -27.613 5.260 39.099 1.00 94.38 101 SER A N 1
ATOM 795 C CA . SER A 1 101 ? -28.439 6.473 39.098 1.00 94.38 101 SER A CA 1
ATOM 796 C C . SER A 1 101 ? -29.804 6.246 39.751 1.00 94.38 101 SER A C 1
ATOM 798 O O . SER A 1 101 ? -30.221 7.033 40.604 1.00 94.38 101 SER A O 1
ATOM 800 N N . ALA A 1 102 ? -30.471 5.137 39.419 1.00 93.38 102 ALA A N 1
ATOM 801 C CA . ALA A 1 102 ? -31.717 4.742 40.069 1.00 93.38 102 ALA A CA 1
ATOM 802 C C . ALA A 1 102 ? -31.508 4.446 41.564 1.00 93.38 102 ALA A C 1
ATOM 804 O O . ALA A 1 102 ? -32.331 4.833 42.395 1.00 93.38 102 ALA A O 1
ATOM 805 N N . LEU A 1 103 ? -30.384 3.813 41.914 1.00 95.06 103 LEU A N 1
ATOM 806 C CA . LEU A 1 103 ? -30.058 3.434 43.284 1.00 95.06 103 LEU A CA 1
ATOM 807 C C . LEU A 1 103 ? -29.735 4.639 44.175 1.00 95.06 103 LEU A C 1
ATOM 809 O O . LEU A 1 103 ? -30.054 4.584 45.355 1.00 95.06 103 LEU A O 1
ATOM 813 N N . VAL A 1 104 ? -29.210 5.751 43.638 1.00 95.00 104 VAL A N 1
ATOM 814 C CA . VAL A 1 104 ? -28.931 6.976 44.422 1.00 95.00 104 VAL A CA 1
ATOM 815 C C . VAL A 1 104 ? -30.163 7.454 45.199 1.00 95.00 104 VAL A C 1
ATOM 817 O O . VAL A 1 104 ? -30.030 7.932 46.322 1.00 95.00 104 VAL A O 1
ATOM 820 N N . ARG A 1 105 ? -31.364 7.320 44.618 1.00 91.00 105 ARG A N 1
ATOM 821 C CA . ARG A 1 105 ? -32.623 7.758 45.248 1.00 91.00 105 ARG A CA 1
ATOM 822 C C . ARG A 1 105 ? -33.152 6.792 46.312 1.00 91.00 105 ARG A C 1
ATOM 824 O O . ARG A 1 105 ? -34.021 7.184 47.081 1.00 91.00 105 ARG A O 1
ATOM 831 N N . ILE A 1 106 ? -32.673 5.550 46.321 1.00 94.75 106 ILE A N 1
ATOM 832 C CA . ILE A 1 106 ? -33.147 4.475 47.204 1.00 94.75 106 ILE A CA 1
ATOM 833 C C . ILE A 1 106 ? -32.150 4.260 48.346 1.00 94.75 106 ILE A C 1
ATOM 835 O O . ILE A 1 106 ? -32.538 4.203 49.507 1.00 94.75 106 ILE A O 1
ATOM 839 N N . ASP A 1 107 ? -30.867 4.146 48.005 1.00 94.44 107 ASP A N 1
ATOM 840 C CA . ASP A 1 107 ? -29.763 3.860 48.913 1.00 94.44 107 ASP A CA 1
ATOM 841 C C . ASP A 1 107 ? -28.471 4.483 48.359 1.00 94.44 107 ASP A C 1
ATOM 843 O O . ASP A 1 107 ? -27.769 3.927 47.505 1.00 94.44 107 ASP A O 1
ATOM 847 N N . HIS A 1 108 ? -28.171 5.683 48.851 1.00 93.56 108 HIS A N 1
ATOM 848 C CA . HIS A 1 108 ? -27.019 6.468 48.420 1.00 93.56 108 HIS A CA 1
ATOM 849 C C . HIS A 1 108 ? -25.679 5.814 48.791 1.00 93.56 108 HIS A C 1
ATOM 851 O O . HIS A 1 108 ? -24.707 5.962 48.047 1.00 93.56 108 HIS A O 1
ATOM 857 N N . GLU A 1 109 ? -25.613 5.054 49.888 1.00 94.50 109 GLU A N 1
ATOM 858 C CA . GLU A 1 109 ? -24.366 4.410 50.311 1.00 94.50 109 GLU A CA 1
ATOM 859 C C . GLU A 1 109 ? -24.056 3.183 49.450 1.00 94.50 109 GLU A C 1
ATOM 861 O O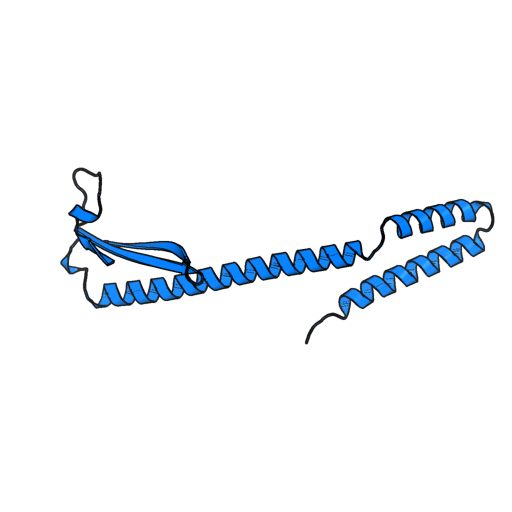 . GLU A 1 109 ? -22.925 3.008 48.985 1.00 94.50 109 GLU A O 1
ATOM 866 N N . LYS A 1 110 ? -25.073 2.380 49.124 1.00 93.06 110 LYS A N 1
ATOM 867 C CA . LYS A 1 110 ? -24.921 1.258 48.191 1.00 93.06 110 LYS A CA 1
ATOM 868 C C . LYS A 1 110 ? -24.604 1.730 46.772 1.00 93.06 110 LYS A C 1
ATOM 870 O O . LYS A 1 110 ? -23.776 1.116 46.100 1.00 93.06 110 LYS A O 1
ATOM 875 N N . ALA A 1 111 ? -25.187 2.845 46.327 1.00 95.94 111 ALA A N 1
ATOM 876 C CA . ALA A 1 111 ? -24.836 3.468 45.048 1.00 95.94 111 ALA A CA 1
ATOM 877 C C . ALA A 1 111 ? -23.360 3.902 45.006 1.00 95.94 111 ALA A C 1
ATOM 879 O O . ALA A 1 111 ? -22.668 3.645 44.017 1.00 95.94 111 ALA A O 1
ATOM 880 N N . ARG A 1 112 ? -22.848 4.484 46.100 1.00 94.44 112 ARG A N 1
ATOM 881 C CA . ARG A 1 112 ? -21.430 4.848 46.244 1.00 94.44 112 ARG A CA 1
ATOM 882 C C . ARG A 1 112 ? -20.517 3.623 46.160 1.00 94.44 112 ARG A C 1
ATOM 884 O O . ARG A 1 112 ? -19.509 3.664 45.456 1.00 94.44 112 ARG A O 1
ATOM 891 N N . GLN A 1 113 ? -20.871 2.529 46.836 1.00 95.62 113 GLN A N 1
ATOM 892 C CA . GLN A 1 113 ? -20.115 1.272 46.771 1.00 95.62 113 GLN A CA 1
ATOM 893 C C . GLN A 1 113 ? -20.081 0.691 45.353 1.00 95.62 113 GLN A C 1
ATOM 895 O O . GLN A 1 113 ? -19.005 0.343 44.865 1.00 95.62 113 GLN A O 1
ATOM 900 N N . LEU A 1 114 ? -21.227 0.640 44.669 1.00 93.75 114 LEU A N 1
ATOM 901 C CA . LEU A 1 114 ? -21.313 0.122 43.301 1.00 93.75 114 LEU A CA 1
ATOM 902 C C . LEU A 1 114 ? -20.472 0.956 42.320 1.00 93.75 114 LEU A C 1
ATOM 904 O O . LEU A 1 114 ? -19.818 0.402 41.440 1.00 93.75 114 LEU A O 1
ATOM 908 N N . LEU A 1 115 ? -20.451 2.283 42.487 1.00 94.12 115 LEU A N 1
ATO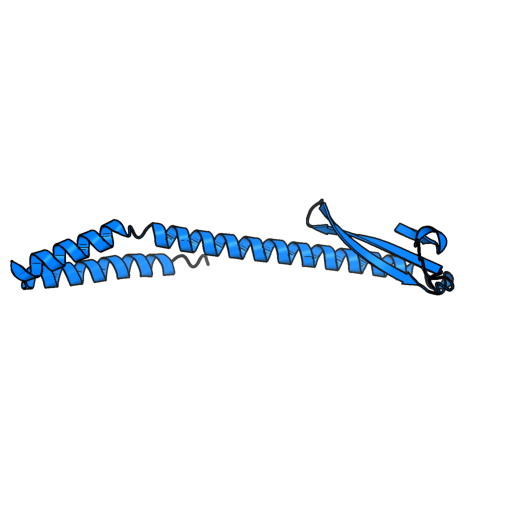M 909 C CA . LEU A 1 115 ? -19.639 3.182 41.665 1.00 94.12 115 LEU A CA 1
ATOM 910 C C . LEU A 1 115 ? -18.135 2.914 41.836 1.00 94.12 115 LEU A C 1
ATOM 912 O O . LEU A 1 115 ? -17.394 2.879 40.852 1.00 94.12 115 LEU A O 1
ATOM 916 N N . LEU A 1 116 ? -17.680 2.677 43.070 1.00 94.31 116 LEU A N 1
ATOM 917 C CA . LEU A 1 116 ? -16.291 2.298 43.344 1.00 94.31 116 LEU A CA 1
ATOM 918 C C . LEU A 1 116 ? -15.952 0.931 42.738 1.00 94.31 116 LEU A C 1
ATOM 920 O O . LEU A 1 116 ? -14.899 0.785 42.120 1.00 94.31 116 LEU A O 1
ATOM 924 N N . GLN A 1 117 ? -16.846 -0.054 42.853 1.00 91.12 117 GLN A N 1
ATOM 925 C CA . GLN A 1 117 ? -16.665 -1.373 42.238 1.00 91.12 117 GLN A CA 1
ATOM 926 C C . GLN A 1 117 ? -16.582 -1.290 40.709 1.00 91.12 117 GLN A C 1
ATOM 928 O O . GLN A 1 117 ? -15.707 -1.917 40.112 1.00 91.12 117 GLN A O 1
ATOM 933 N N . LEU A 1 118 ? -17.429 -0.469 40.080 1.00 90.75 118 LEU A N 1
ATOM 934 C CA . LEU A 1 118 ? -17.376 -0.201 38.644 1.00 90.75 118 LEU A CA 1
ATOM 935 C C . LEU A 1 118 ? -16.029 0.431 38.254 1.00 90.75 118 LEU A C 1
ATOM 937 O O . LEU A 1 118 ? -15.383 -0.031 37.317 1.00 90.75 118 LEU A O 1
ATOM 941 N N . SER A 1 119 ? -15.552 1.422 39.014 1.00 89.50 119 SER A N 1
ATOM 942 C CA . SER A 1 119 ? -14.231 2.039 38.810 1.00 89.50 119 SER A CA 1
ATOM 943 C C . SER A 1 119 ? -13.086 1.019 38.903 1.00 89.50 119 SER A C 1
ATOM 945 O O . SER A 1 119 ? -12.212 0.979 38.033 1.00 89.50 119 SER A O 1
ATOM 947 N N . HIS A 1 120 ? -13.119 0.131 39.902 1.00 87.06 120 HIS A N 1
ATOM 948 C CA . HIS A 1 120 ? -12.144 -0.954 40.038 1.00 87.06 120 HIS A CA 1
ATOM 949 C C . HIS A 1 120 ? -12.184 -1.928 38.855 1.00 87.06 120 HIS A C 1
ATOM 951 O O . HIS A 1 120 ? -11.132 -2.243 38.302 1.00 87.06 120 HIS A O 1
ATOM 957 N N . PHE A 1 121 ? -13.374 -2.347 38.417 1.00 84.44 121 PHE A N 1
ATOM 958 C CA . PHE A 1 121 ? -13.550 -3.239 37.268 1.00 84.44 121 PHE A CA 1
ATOM 959 C C . PHE A 1 121 ? -12.934 -2.667 35.980 1.00 84.44 121 PHE A C 1
ATOM 961 O O . PHE A 1 121 ? -12.200 -3.363 35.271 1.00 84.44 121 PHE A O 1
ATOM 968 N N . PHE A 1 122 ? -13.183 -1.386 35.694 1.00 81.19 122 PHE A N 1
ATOM 969 C CA . PHE A 1 122 ? -12.617 -0.710 34.524 1.00 81.19 122 PHE A CA 1
ATOM 970 C C . PHE A 1 122 ? -11.105 -0.526 34.634 1.00 81.19 122 PHE A C 1
ATOM 972 O O . PHE A 1 122 ? -10.383 -0.761 33.665 1.00 81.19 122 PHE A O 1
ATOM 979 N N . ARG A 1 123 ? -10.601 -0.161 35.818 1.00 80.56 123 ARG A N 1
ATOM 980 C CA . ARG A 1 123 ? -9.160 -0.045 36.062 1.00 80.56 123 ARG A CA 1
ATOM 981 C C . ARG A 1 123 ? -8.444 -1.376 35.833 1.00 80.56 123 ARG A C 1
ATOM 983 O O . ARG A 1 123 ? -7.400 -1.375 35.191 1.00 80.56 123 ARG A O 1
ATOM 990 N N . SER A 1 124 ? -9.004 -2.491 36.300 1.00 75.75 124 SER A N 1
ATOM 991 C CA . SER A 1 124 ? -8.446 -3.830 36.074 1.00 75.75 124 SER A CA 1
ATOM 992 C C . SER A 1 124 ? -8.460 -4.231 34.596 1.00 75.75 124 SER A C 1
ATOM 994 O O . SER A 1 124 ? -7.453 -4.740 34.111 1.00 75.75 124 SER A O 1
ATOM 996 N N . ASN A 1 125 ? -9.536 -3.938 33.855 1.00 72.44 125 ASN A N 1
ATOM 997 C CA . ASN A 1 125 ? -9.592 -4.184 32.406 1.00 72.44 125 ASN A CA 1
ATOM 998 C C . ASN A 1 125 ? 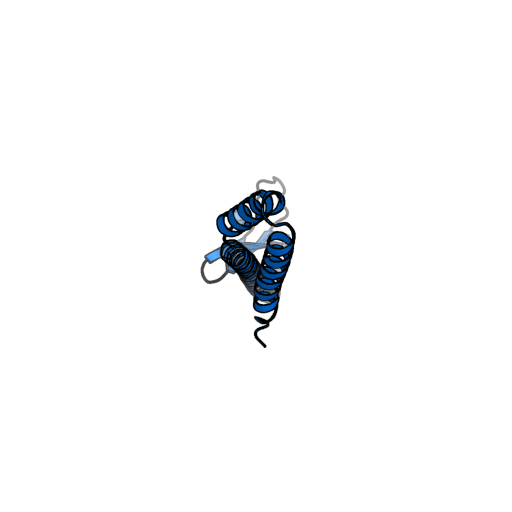-8.537 -3.368 31.636 1.00 72.44 125 ASN A C 1
ATOM 1000 O O . ASN A 1 125 ? -7.822 -3.904 30.793 1.00 72.44 125 ASN A O 1
ATOM 1004 N N . LEU A 1 126 ? -8.382 -2.083 31.967 1.00 69.94 126 LEU A N 1
ATOM 1005 C CA . LEU A 1 126 ? -7.408 -1.196 31.319 1.00 69.94 126 LEU A CA 1
ATOM 1006 C C . LEU A 1 126 ? -5.952 -1.516 31.698 1.00 69.94 126 LEU A C 1
ATOM 1008 O O . LEU A 1 126 ? -5.047 -1.299 30.895 1.00 69.94 126 LEU A O 1
ATOM 1012 N N . GLN A 1 127 ? -5.703 -2.018 32.911 1.00 65.56 127 GLN A N 1
ATOM 1013 C CA . GLN A 1 127 ? -4.370 -2.458 33.341 1.00 65.56 127 GLN A CA 1
ATOM 1014 C C . GLN A 1 127 ? -3.989 -3.817 32.746 1.00 65.56 127 GLN A C 1
ATOM 1016 O O . GLN A 1 127 ? -2.844 -3.981 32.336 1.00 65.56 127 GLN A O 1
ATOM 1021 N N . GLY A 1 128 ? -4.938 -4.751 32.619 1.00 57.94 128 GLY A N 1
ATOM 1022 C CA . GLY A 1 128 ? -4.727 -6.009 31.896 1.00 57.94 128 GLY A CA 1
ATOM 1023 C C . GLY A 1 128 ? -4.314 -5.775 30.440 1.00 57.94 128 GLY A C 1
ATOM 1024 O O . GLY A 1 128 ? -3.375 -6.404 29.964 1.00 57.94 128 GLY A O 1
ATOM 1025 N N . ALA A 1 129 ? -4.911 -4.779 29.777 1.00 52.91 129 ALA A N 1
ATOM 1026 C CA . ALA A 1 129 ? -4.541 -4.377 28.418 1.00 52.91 129 ALA A CA 1
ATOM 1027 C C . ALA A 1 129 ? -3.118 -3.787 28.295 1.00 52.91 129 ALA A C 1
ATOM 1029 O O . ALA A 1 129 ? -2.532 -3.830 27.217 1.00 52.91 129 ALA A O 1
ATOM 1030 N N . ARG A 1 130 ? -2.532 -3.253 29.379 1.00 51.41 130 ARG A N 1
ATOM 1031 C CA . ARG A 1 130 ? -1.147 -2.736 29.390 1.00 51.41 130 ARG A CA 1
ATOM 1032 C C . ARG A 1 130 ? -0.083 -3.810 29.627 1.00 51.41 130 ARG A C 1
ATOM 1034 O O . ARG A 1 130 ? 1.081 -3.549 29.349 1.00 51.41 130 ARG A O 1
ATOM 1041 N N . ASN A 1 131 ? -0.460 -4.991 30.116 1.00 51.69 131 ASN A N 1
ATOM 1042 C CA . ASN A 1 131 ? 0.485 -6.071 30.416 1.00 51.69 131 ASN A CA 1
ATOM 1043 C C . ASN A 1 131 ? 0.760 -7.003 29.221 1.00 51.69 131 ASN A C 1
ATOM 1045 O O . ASN A 1 131 ? 1.566 -7.916 29.354 1.00 51.69 131 ASN A O 1
ATOM 1049 N N . ASN A 1 132 ? 0.171 -6.743 28.049 1.00 47.44 132 ASN A N 1
ATOM 1050 C CA . ASN A 1 132 ? 0.482 -7.442 26.794 1.00 47.44 132 ASN A CA 1
ATOM 1051 C C . ASN A 1 132 ? 1.753 -6.913 26.097 1.00 47.44 132 ASN A C 1
ATOM 1053 O O . ASN A 1 132 ? 1.894 -7.028 24.880 1.00 47.44 132 ASN A O 1
ATOM 1057 N N . THR A 1 133 ? 2.706 -6.348 26.845 1.00 40.25 133 THR A N 1
ATOM 1058 C CA . THR A 1 133 ? 4.060 -6.125 26.325 1.00 40.25 133 THR A CA 1
ATOM 1059 C C . THR A 1 133 ? 4.693 -7.494 26.103 1.00 40.25 133 THR A C 1
ATOM 1061 O O . THR A 1 133 ? 5.255 -8.083 27.021 1.00 40.25 133 THR A O 1
ATOM 1064 N N . ILE A 1 134 ? 4.540 -8.023 24.890 1.00 43.44 134 ILE A N 1
ATOM 1065 C CA . ILE A 1 134 ? 5.308 -9.161 24.396 1.00 43.44 134 ILE A CA 1
ATOM 1066 C C . ILE A 1 134 ? 6.770 -8.699 24.387 1.00 43.44 134 ILE A C 1
ATOM 1068 O O . ILE A 1 134 ? 7.183 -7.957 23.495 1.00 43.44 134 ILE A O 1
ATOM 1072 N N . THR A 1 135 ? 7.502 -9.039 25.448 1.00 34.97 135 THR A N 1
ATOM 1073 C CA . THR A 1 135 ? 8.969 -9.112 25.451 1.00 34.97 135 THR A CA 1
ATOM 1074 C C . THR A 1 135 ? 9.429 -10.276 24.599 1.00 34.97 135 THR A C 1
ATOM 1076 O O . THR A 1 135 ? 8.802 -11.353 24.735 1.00 34.97 135 THR A O 1
#

InterPro domains:
  IPR010559 Signal transduction histidine kinase, internal region [PF06580] (79-131)
  IPR050640 Bacterial two-component sensor kinase systems [PTHR34220] (13-135)

Radius of gyration: 31.26 Å; chains: 1; bounding box: 61×28×82 Å

Organism: NCBI:txid2133765

Sequence (135 aa):
EVYSSKDIGCQHPNCPLEAAIVIPLYVHDDIVGTLKLYFTDHHDLTFVEKQLAEGLAKIFSSQLELGAVETQRKLLQDAEIKSLQAQVNPHFFFNAINTISALVRIDHEKARQLLLQLSHFFRSNLQGARNNTIT